Protein AF-A0A7S0HRX9-F1 (afdb_monomer_lite)

Structure (mmCIF, N/CA/C/O backbone):
data_AF-A0A7S0HRX9-F1
#
_entry.id   AF-A0A7S0HRX9-F1
#
loop_
_atom_site.group_PDB
_atom_site.id
_atom_site.type_symbol
_atom_site.label_atom_id
_atom_site.label_alt_id
_atom_site.label_comp_id
_atom_site.label_asym_id
_atom_site.label_entity_id
_atom_site.label_seq_id
_atom_site.pdbx_PDB_ins_code
_atom_site.Cartn_x
_atom_site.Cartn_y
_atom_site.Cartn_z
_atom_site.occupancy
_atom_site.B_iso_or_equiv
_atom_site.auth_seq_id
_atom_site.auth_comp_id
_atom_site.auth_asym_id
_atom_site.auth_atom_id
_atom_site.pdbx_PDB_model_num
ATOM 1 N N . LEU A 1 1 ? -38.647 -25.678 16.701 1.00 50.25 1 LEU A N 1
ATOM 2 C CA . LEU A 1 1 ? -37.429 -25.989 15.915 1.00 50.25 1 LEU A CA 1
ATOM 3 C C . LEU A 1 1 ? -36.843 -24.773 15.187 1.00 50.25 1 LEU A C 1
ATOM 5 O O . LEU A 1 1 ? -35.648 -24.563 15.309 1.00 50.25 1 LEU A O 1
ATOM 9 N N . PHE A 1 2 ? -37.638 -23.943 14.497 1.00 49.53 2 PHE A N 1
ATOM 10 C CA . PHE A 1 2 ? -37.122 -22.790 13.729 1.00 49.53 2 PHE A CA 1
ATOM 11 C C . PHE A 1 2 ? -36.417 -21.694 14.553 1.00 49.53 2 PHE A C 1
ATOM 13 O O . PHE A 1 2 ? -35.502 -21.058 14.048 1.00 49.53 2 PHE A O 1
ATOM 20 N N . LEU A 1 3 ? -36.783 -21.497 15.826 1.00 51.91 3 LEU A N 1
ATOM 21 C CA . LEU A 1 3 ? -36.209 -20.430 16.662 1.00 51.91 3 LEU A CA 1
ATOM 22 C C . LEU A 1 3 ? -34.793 -20.742 17.194 1.00 51.91 3 LEU A C 1
ATOM 24 O O . LEU A 1 3 ? -34.043 -19.832 17.531 1.00 51.91 3 LEU A O 1
ATOM 28 N N . TRP A 1 4 ? -34.419 -22.025 17.262 1.00 44.81 4 TRP A N 1
ATOM 29 C CA . TRP A 1 4 ? -33.103 -22.453 17.758 1.00 44.81 4 TRP A CA 1
ATOM 30 C C . TRP A 1 4 ? -32.011 -22.356 16.683 1.00 44.81 4 TRP A C 1
ATOM 32 O O . TRP A 1 4 ? -30.868 -22.051 17.012 1.00 44.81 4 TRP A O 1
ATOM 42 N N . CYS A 1 5 ? -32.355 -22.519 15.399 1.00 43.59 5 CYS A N 1
ATOM 43 C CA . CYS A 1 5 ? -31.406 -22.312 14.298 1.00 43.59 5 CYS A CA 1
ATOM 44 C C . CYS A 1 5 ? -30.938 -20.855 14.203 1.00 43.59 5 CYS A C 1
ATOM 46 O O . CYS A 1 5 ? -29.751 -20.610 14.012 1.00 43.59 5 CYS A O 1
ATOM 48 N N . THR A 1 6 ? -31.833 -19.884 14.392 1.00 53.25 6 THR A N 1
ATOM 49 C CA . THR A 1 6 ? -31.481 -18.460 14.285 1.00 53.25 6 THR A CA 1
ATOM 50 C C . THR A 1 6 ? -30.592 -18.000 15.443 1.00 53.25 6 THR A C 1
ATOM 52 O O . THR A 1 6 ? -29.662 -17.224 15.236 1.00 53.25 6 THR A O 1
ATOM 55 N N . LEU A 1 7 ? -30.820 -18.523 16.655 1.00 51.47 7 LEU A N 1
ATOM 56 C CA . LEU A 1 7 ? -29.992 -18.217 17.825 1.00 51.47 7 LEU A CA 1
ATOM 57 C C . LEU A 1 7 ? -28.600 -18.867 17.727 1.00 51.47 7 LEU A C 1
ATOM 59 O O . LEU A 1 7 ? -27.603 -18.235 18.072 1.00 51.47 7 LEU A O 1
ATOM 63 N N . ALA A 1 8 ? -28.516 -20.094 17.195 1.00 49.88 8 ALA A N 1
ATOM 64 C CA . ALA A 1 8 ? -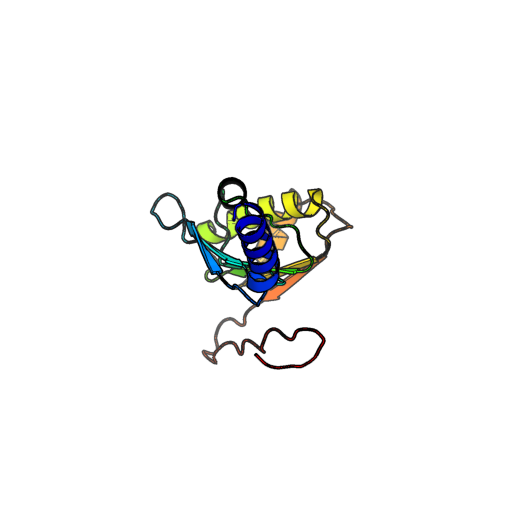27.242 -20.759 16.923 1.00 49.88 8 ALA A CA 1
ATOM 65 C C . ALA A 1 8 ? -26.428 -20.015 15.850 1.00 49.88 8 ALA A C 1
ATOM 67 O O . ALA A 1 8 ? -25.237 -19.799 16.045 1.00 49.88 8 ALA A O 1
ATOM 68 N N . MET A 1 9 ? -27.074 -19.538 14.777 1.00 42.66 9 MET A N 1
ATOM 69 C CA . MET A 1 9 ? -26.411 -18.766 13.715 1.00 42.66 9 MET A CA 1
ATOM 70 C C . MET A 1 9 ? -25.964 -17.366 14.168 1.00 42.66 9 MET A C 1
ATOM 72 O O . MET A 1 9 ? -24.926 -16.875 13.721 1.00 42.66 9 MET A O 1
ATOM 76 N N . SER A 1 10 ? -26.696 -16.739 15.097 1.00 48.78 10 SER A N 1
ATOM 77 C CA . SER A 1 10 ? -26.289 -15.468 15.711 1.00 48.78 10 SER A CA 1
ATOM 78 C C . SER A 1 10 ? -25.096 -15.638 16.657 1.00 48.78 10 SER A C 1
ATOM 80 O O . SER A 1 10 ? -24.202 -14.795 16.657 1.00 48.78 10 SER A O 1
ATOM 82 N N . ASN A 1 11 ? -25.050 -16.723 17.439 1.00 42.66 11 ASN A N 1
ATOM 83 C CA . ASN A 1 11 ? -23.931 -17.006 18.346 1.00 42.66 11 ASN A CA 1
ATOM 84 C C . ASN A 1 11 ? -22.677 -17.504 17.613 1.00 42.66 11 ASN A C 1
ATOM 86 O O . ASN A 1 11 ? -21.566 -17.277 18.078 1.00 42.66 11 ASN A O 1
ATOM 90 N N . THR A 1 12 ? -22.806 -18.133 16.443 1.00 44.97 12 THR A N 1
ATOM 91 C CA . THR A 1 12 ? -21.632 -18.463 15.616 1.00 44.97 12 THR A CA 1
ATOM 92 C C . THR A 1 12 ? -21.022 -17.235 14.944 1.00 44.97 12 THR A C 1
ATOM 94 O O . THR A 1 12 ? -19.828 -17.236 14.655 1.00 44.97 12 THR A O 1
ATOM 97 N N . HIS A 1 13 ? -21.801 -16.167 14.733 1.00 41.75 13 HIS A N 1
ATOM 98 C CA . HIS A 1 13 ? -21.287 -14.915 14.173 1.00 41.75 13 HIS A CA 1
ATOM 99 C C . HIS A 1 13 ? -20.399 -14.143 15.161 1.00 41.75 13 HIS A C 1
ATOM 101 O O . HIS A 1 13 ? -19.440 -13.505 14.733 1.00 41.75 13 HIS A O 1
ATOM 107 N N . SER A 1 14 ? -20.679 -14.228 16.466 1.00 43.19 14 SER A N 1
ATOM 108 C CA . SER A 1 14 ? -19.848 -13.625 17.518 1.00 43.19 14 SER A CA 1
ATOM 109 C C . SER A 1 14 ? -18.656 -14.501 17.925 1.00 43.19 14 SER A C 1
ATOM 111 O O . SER A 1 14 ? -17.644 -13.976 18.378 1.00 43.19 14 SER A O 1
ATOM 113 N N . LEU A 1 15 ? -18.729 -15.825 17.728 1.00 40.38 15 LEU A N 1
ATOM 114 C CA . LEU A 1 15 ? -17.656 -16.764 18.094 1.00 40.38 15 LEU A CA 1
ATOM 115 C C . LEU A 1 15 ? -16.619 -17.014 16.985 1.00 40.38 15 LEU A C 1
ATOM 117 O O . LEU A 1 15 ? -15.492 -17.397 17.291 1.00 40.38 15 LEU A O 1
ATOM 121 N N . LEU A 1 16 ? -16.934 -16.724 15.716 1.00 45.75 16 LEU A N 1
ATOM 122 C CA . LEU A 1 16 ? -15.935 -16.644 14.633 1.00 45.75 16 LEU A CA 1
ATOM 123 C C . LEU A 1 16 ? -15.144 -15.324 14.641 1.00 45.75 16 LEU A C 1
ATOM 125 O O . LEU A 1 16 ? -14.319 -15.078 13.765 1.00 45.75 16 LEU A O 1
ATOM 129 N N . GLN A 1 17 ? -15.363 -14.480 15.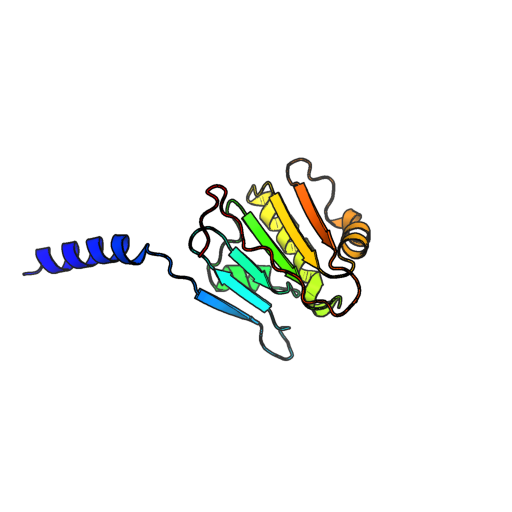649 1.00 46.97 17 GLN A N 1
ATOM 130 C CA . GLN A 1 17 ? -14.598 -13.259 15.893 1.00 46.97 17 GLN A CA 1
ATOM 131 C C . GLN A 1 17 ? -13.321 -13.529 16.717 1.00 46.97 17 GLN A C 1
ATOM 133 O O . GLN A 1 17 ? -12.745 -12.628 17.320 1.00 46.97 17 GLN A O 1
ATOM 138 N N . SER A 1 18 ? -12.874 -14.787 16.742 1.00 45.88 18 SER A N 1
ATOM 139 C CA . SER A 1 18 ? -11.572 -15.218 17.237 1.00 45.88 18 SER A CA 1
ATOM 140 C C . SER A 1 18 ? -10.596 -15.288 16.057 1.00 45.88 18 SER A C 1
ATOM 142 O O . SER A 1 18 ? -10.613 -16.234 15.278 1.00 45.88 18 SER A O 1
ATOM 144 N N . ALA A 1 19 ? -9.784 -14.241 15.892 1.00 55.91 19 ALA A N 1
ATOM 145 C CA . ALA A 1 19 ? -8.509 -14.257 15.165 1.00 55.91 19 ALA A CA 1
ATOM 146 C C . ALA A 1 19 ? -8.479 -14.880 13.744 1.00 55.91 19 ALA A C 1
ATOM 148 O O . ALA A 1 19 ? -7.477 -15.488 13.370 1.00 55.91 19 ALA A O 1
ATOM 149 N N . ALA A 1 20 ? -9.529 -14.746 12.926 1.00 64.81 20 ALA A N 1
ATOM 150 C CA . ALA A 1 20 ? -9.500 -15.248 11.549 1.00 64.81 20 ALA A CA 1
ATOM 151 C C . ALA A 1 20 ? -8.600 -14.360 10.670 1.00 64.81 20 ALA A C 1
ATOM 153 O O . ALA A 1 20 ? -9.042 -13.356 10.109 1.00 64.81 20 ALA A O 1
ATOM 154 N N . ASN A 1 21 ? -7.323 -14.728 10.580 1.00 80.19 21 ASN A N 1
ATOM 155 C CA . ASN A 1 21 ? -6.368 -14.124 9.660 1.00 80.19 21 ASN A CA 1
ATOM 156 C C . ASN A 1 21 ? -6.507 -14.803 8.296 1.00 80.19 21 ASN A C 1
ATOM 158 O O . ASN A 1 21 ? -6.438 -16.028 8.204 1.00 80.19 21 ASN A O 1
ATOM 162 N N . TYR A 1 22 ? -6.690 -14.024 7.236 1.00 86.38 22 TYR A N 1
ATOM 163 C CA . TYR A 1 22 ? -6.785 -14.555 5.880 1.00 86.38 22 TYR A CA 1
ATOM 164 C C . TYR A 1 22 ? -5.992 -13.701 4.901 1.00 86.38 22 TYR A C 1
ATOM 166 O O . TYR A 1 22 ? -5.811 -12.495 5.081 1.00 86.38 22 TYR A O 1
ATOM 174 N N . VAL A 1 23 ? -5.513 -14.348 3.844 1.00 88.31 23 VAL A N 1
ATOM 175 C CA . VAL A 1 23 ? -4.765 -13.701 2.769 1.00 88.31 23 VAL A CA 1
ATOM 176 C C . VAL A 1 23 ? -5.647 -13.672 1.535 1.00 88.31 23 VAL A C 1
ATOM 178 O O . VAL A 1 23 ? -6.155 -14.702 1.102 1.00 88.31 23 VAL A O 1
ATOM 181 N N . THR A 1 24 ? -5.826 -12.484 0.972 1.00 88.44 24 THR A N 1
ATOM 182 C CA . THR A 1 24 ? -6.521 -12.281 -0.296 1.00 88.44 24 THR A CA 1
ATOM 183 C C . THR A 1 24 ? -5.494 -11.949 -1.362 1.00 88.44 24 THR A C 1
ATOM 185 O O . THR A 1 24 ? -4.709 -11.011 -1.209 1.00 88.44 24 THR A O 1
ATOM 188 N N . VAL A 1 25 ? -5.504 -12.714 -2.448 1.00 90.12 25 VAL A N 1
ATOM 189 C CA . VAL A 1 25 ? -4.703 -12.408 -3.633 1.00 90.12 25 VAL A CA 1
ATOM 190 C C . VAL A 1 25 ? -5.463 -11.368 -4.448 1.00 90.12 25 VAL A C 1
ATOM 192 O O . VAL A 1 25 ? -6.590 -11.627 -4.860 1.00 90.12 25 VAL A O 1
ATOM 195 N N . LEU A 1 26 ? -4.875 -10.187 -4.638 1.00 86.44 26 LEU A N 1
ATOM 196 C CA . LEU A 1 26 ? -5.496 -9.105 -5.411 1.00 86.44 26 LEU A CA 1
ATOM 197 C C . LEU A 1 26 ? -5.165 -9.231 -6.894 1.00 86.44 26 LEU A C 1
ATOM 199 O O . LEU A 1 26 ? -6.040 -9.068 -7.738 1.00 86.44 26 LEU A O 1
ATOM 203 N N . GLY A 1 27 ? -3.904 -9.538 -7.190 1.00 83.94 27 GLY A N 1
ATOM 204 C CA . GLY A 1 27 ? -3.379 -9.660 -8.542 1.00 83.94 27 GLY A CA 1
ATOM 205 C C . GLY A 1 27 ? -2.356 -10.781 -8.609 1.00 83.94 27 GLY A C 1
ATOM 206 O O . GLY A 1 27 ? -1.551 -10.949 -7.693 1.00 83.94 27 GLY A O 1
ATOM 207 N N . CYS A 1 28 ? -2.427 -11.581 -9.668 1.00 82.94 28 CYS A N 1
ATOM 208 C CA . CYS A 1 28 ? -1.444 -12.604 -10.006 1.00 82.94 28 CYS A CA 1
ATOM 209 C C . CYS A 1 28 ? -1.581 -12.915 -11.500 1.00 82.94 28 CYS A C 1
ATOM 211 O O . CYS A 1 28 ? -2.308 -13.824 -11.898 1.00 82.94 28 CYS A O 1
ATOM 213 N N . GLY A 1 29 ? -0.950 -12.106 -12.346 1.00 78.25 29 GLY A N 1
ATOM 214 C CA . GLY A 1 29 ? -0.987 -12.320 -13.786 1.00 78.25 29 GLY A CA 1
ATOM 215 C C . GLY A 1 29 ? -0.100 -11.350 -14.564 1.00 78.25 29 GLY A C 1
ATOM 216 O O . GLY A 1 29 ? 0.487 -10.446 -13.977 1.00 78.25 29 GLY A O 1
ATOM 217 N N . PRO A 1 30 ? -0.005 -11.524 -15.890 1.00 72.06 30 PRO A N 1
ATOM 218 C CA . PRO A 1 30 ? 0.788 -10.644 -16.751 1.00 72.06 30 PRO A CA 1
ATOM 219 C C . PRO A 1 30 ? 0.248 -9.205 -16.793 1.00 72.06 30 PRO A C 1
ATOM 221 O O . PRO A 1 30 ? 1.031 -8.267 -16.830 1.00 72.06 30 PRO A O 1
ATOM 224 N N . GLU A 1 31 ? -1.074 -9.033 -16.714 1.00 74.94 31 GLU A N 1
ATOM 225 C CA . GLU A 1 31 ? -1.752 -7.722 -16.728 1.00 74.94 31 GLU A CA 1
ATOM 226 C C . GLU A 1 31 ? -1.942 -7.120 -15.323 1.00 74.94 31 GLU A C 1
ATOM 228 O O . GLU A 1 31 ? -2.333 -5.966 -15.176 1.00 74.94 31 GLU A O 1
ATOM 233 N N . SER A 1 32 ? -1.719 -7.909 -14.266 1.00 80.12 32 SER A N 1
ATOM 234 C CA . SER A 1 32 ? -1.898 -7.479 -12.878 1.00 80.12 32 SER A CA 1
ATOM 235 C C . SER A 1 32 ? -0.732 -7.998 -12.039 1.00 80.12 32 SER A C 1
ATOM 237 O O . SER A 1 32 ? -0.723 -9.185 -11.675 1.00 80.12 32 SER A O 1
ATOM 239 N N . PRO A 1 33 ? 0.261 -7.135 -11.745 1.00 86.88 33 PRO A N 1
ATOM 240 C CA . PRO A 1 33 ? 1.425 -7.530 -10.972 1.00 86.88 33 PRO A CA 1
ATOM 241 C C . PRO A 1 33 ? 1.028 -8.128 -9.615 1.00 86.88 33 PRO A C 1
ATOM 243 O O . PRO A 1 33 ? -0.014 -7.772 -9.056 1.00 86.88 33 PRO A O 1
ATOM 246 N N . PRO A 1 34 ? 1.847 -9.034 -9.053 1.00 88.56 34 PRO A N 1
ATOM 247 C CA . PRO A 1 34 ? 1.523 -9.708 -7.807 1.00 88.56 34 PRO A CA 1
ATOM 248 C C . PRO A 1 34 ? 1.320 -8.735 -6.640 1.00 88.56 34 PRO A C 1
ATOM 250 O O . PRO A 1 34 ? 2.248 -8.030 -6.229 1.00 88.56 34 PRO A O 1
ATOM 253 N N . ALA A 1 35 ? 0.109 -8.764 -6.082 1.00 89.44 35 ALA A N 1
ATOM 254 C CA . ALA A 1 35 ? -0.305 -7.969 -4.931 1.00 89.44 35 ALA A CA 1
ATOM 255 C C . ALA A 1 35 ? -1.165 -8.803 -3.979 1.00 89.44 35 ALA A C 1
ATOM 257 O O . ALA A 1 35 ? -2.056 -9.546 -4.407 1.00 89.44 35 ALA A O 1
ATOM 258 N N . LEU A 1 36 ? -0.903 -8.676 -2.680 1.00 89.88 36 LEU A N 1
ATOM 259 C CA . LEU A 1 36 ? -1.562 -9.461 -1.638 1.00 89.88 36 LEU A CA 1
ATOM 260 C C . LEU A 1 36 ? -2.088 -8.544 -0.539 1.00 89.88 36 LEU A C 1
ATOM 262 O O . LEU A 1 36 ? -1.389 -7.640 -0.089 1.00 89.88 36 LEU A O 1
ATOM 266 N N . CYS A 1 37 ? -3.290 -8.825 -0.049 1.00 88.94 37 CYS A N 1
ATOM 267 C CA . CYS A 1 37 ? -3.831 -8.203 1.151 1.00 88.94 37 CYS A CA 1
ATOM 268 C C . CYS A 1 37 ? -3.959 -9.252 2.253 1.00 88.94 37 CYS A C 1
ATOM 270 O O . CYS A 1 37 ? -4.757 -10.185 2.153 1.00 88.94 37 CYS A O 1
ATOM 272 N N . VAL A 1 38 ? -3.183 -9.092 3.319 1.00 87.56 38 VAL A N 1
ATOM 273 C CA . VAL A 1 38 ? -3.304 -9.892 4.537 1.00 87.56 38 VAL A CA 1
ATOM 274 C C . VAL A 1 38 ? -4.236 -9.149 5.479 1.00 87.56 38 VAL A C 1
ATOM 276 O O . VAL A 1 38 ? -3.943 -8.036 5.915 1.00 87.56 38 VAL A O 1
ATOM 279 N N . THR A 1 39 ? -5.380 -9.754 5.773 1.00 84.50 39 THR A N 1
ATOM 280 C CA . THR A 1 39 ? -6.326 -9.212 6.742 1.00 84.50 39 THR A CA 1
ATOM 281 C C . THR A 1 39 ? -6.174 -9.964 8.050 1.00 84.50 39 THR A C 1
ATOM 283 O O . THR A 1 39 ? -6.414 -11.168 8.120 1.00 84.50 39 THR A O 1
ATOM 286 N N . THR A 1 40 ? -5.787 -9.223 9.080 1.00 82.00 40 THR A N 1
ATOM 287 C CA . THR A 1 40 ? -5.761 -9.656 10.474 1.00 82.00 40 THR A CA 1
ATOM 288 C C . THR A 1 40 ? -7.010 -9.111 11.173 1.00 82.00 40 THR A C 1
ATOM 290 O O . THR A 1 40 ? -7.718 -8.249 10.650 1.00 82.00 40 THR A O 1
ATOM 293 N N . SER A 1 41 ? -7.312 -9.587 12.381 1.00 76.50 41 SER A N 1
ATOM 294 C CA . SER A 1 41 ? -8.465 -9.088 13.155 1.00 76.50 41 SER A CA 1
ATOM 295 C C . SER A 1 41 ? -8.406 -7.598 1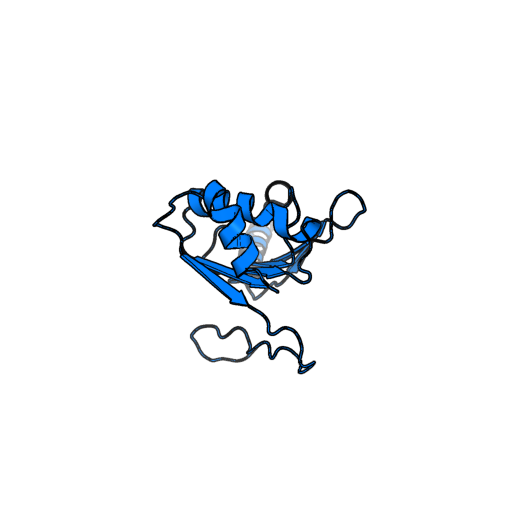3.510 1.00 76.50 41 SER A C 1
ATOM 297 O O . SER A 1 41 ? -9.451 -6.989 13.727 1.00 76.50 41 SER A O 1
ATOM 299 N N . LYS A 1 42 ? -7.202 -7.021 13.594 1.00 72.38 42 LYS A N 1
ATOM 300 C CA . LYS A 1 42 ? -6.984 -5.613 13.965 1.00 72.38 42 LYS A CA 1
ATOM 301 C C . LYS A 1 42 ? -6.509 -4.772 12.782 1.00 72.38 42 LYS A C 1
ATOM 303 O O . LYS A 1 42 ? -7.051 -3.694 12.553 1.00 72.38 42 LYS A O 1
ATOM 308 N N . ASP A 1 43 ? -5.584 -5.321 11.999 1.00 78.19 43 ASP A N 1
ATOM 309 C CA . ASP A 1 43 ? -4.865 -4.575 10.971 1.00 78.19 43 ASP A CA 1
ATOM 310 C C . ASP A 1 43 ? -4.966 -5.231 9.598 1.00 78.19 43 ASP A C 1
ATOM 312 O O . ASP A 1 43 ? -5.263 -6.420 9.452 1.00 78.19 43 ASP A O 1
ATOM 316 N N . ARG A 1 44 ? -4.694 -4.429 8.571 1.00 82.38 44 ARG A N 1
ATOM 317 C CA . ARG A 1 44 ? -4.577 -4.898 7.194 1.00 82.38 44 ARG A CA 1
ATOM 318 C C . ARG A 1 44 ? -3.205 -4.540 6.678 1.00 82.38 44 ARG A C 1
ATOM 320 O O . ARG A 1 44 ? -2.780 -3.385 6.742 1.00 82.38 44 ARG A O 1
ATOM 327 N N . ILE A 1 45 ? -2.538 -5.552 6.156 1.00 87.88 45 ILE A N 1
ATOM 328 C CA . ILE A 1 45 ? -1.209 -5.429 5.599 1.00 87.88 45 ILE A CA 1
ATOM 329 C C . ILE A 1 45 ? -1.321 -5.617 4.095 1.00 87.88 45 ILE A C 1
ATOM 331 O O . ILE A 1 45 ? -1.829 -6.636 3.624 1.00 87.88 45 ILE A O 1
ATOM 335 N N . LEU A 1 46 ? -0.860 -4.626 3.342 1.00 89.19 46 LEU A N 1
ATOM 336 C CA . LEU A 1 46 ? -0.806 -4.702 1.889 1.00 89.19 46 LEU A CA 1
ATOM 337 C C . LEU A 1 46 ? 0.627 -5.013 1.468 1.00 89.19 46 LEU A C 1
ATOM 339 O O . LEU A 1 46 ? 1.556 -4.326 1.886 1.00 89.19 46 LEU A O 1
ATOM 343 N N . ILE A 1 47 ? 0.809 -6.053 0.663 1.00 90.56 47 ILE A N 1
ATOM 344 C CA . ILE A 1 47 ? 2.103 -6.430 0.100 1.00 90.56 47 ILE A CA 1
ATOM 345 C C . ILE A 1 47 ? 2.071 -6.097 -1.386 1.00 90.56 47 ILE A C 1
ATOM 347 O O . ILE A 1 47 ? 1.295 -6.693 -2.137 1.00 90.56 47 ILE A O 1
ATOM 351 N N . ASN A 1 48 ? 2.950 -5.175 -1.779 1.00 90.38 48 ASN A N 1
ATOM 352 C CA . ASN A 1 48 ? 2.980 -4.474 -3.060 1.00 90.38 48 ASN A CA 1
ATOM 353 C C . ASN A 1 48 ? 1.689 -3.682 -3.347 1.00 90.38 48 ASN A C 1
ATOM 355 O O . ASN A 1 48 ? 0.616 -3.963 -2.819 1.00 90.38 48 ASN A O 1
ATOM 359 N N . CYS A 1 49 ? 1.794 -2.663 -4.195 1.00 90.19 49 CYS A N 1
ATOM 360 C CA . CYS A 1 49 ? 0.661 -1.839 -4.606 1.00 90.19 49 CYS A CA 1
ATOM 361 C C . CYS A 1 49 ? 0.821 -1.412 -6.076 1.00 90.19 49 CYS A C 1
ATOM 363 O O . CYS A 1 49 ? 1.169 -0.260 -6.353 1.00 90.19 49 CYS A O 1
ATOM 365 N N . PRO A 1 50 ? 0.621 -2.336 -7.032 1.00 90.31 50 PRO A N 1
ATOM 366 C CA . PRO A 1 50 ? 0.596 -1.995 -8.446 1.00 90.31 50 PRO A CA 1
ATOM 367 C C . PRO A 1 50 ? -0.574 -1.070 -8.787 1.00 90.31 50 PRO A C 1
ATOM 369 O O . PRO A 1 50 ? -1.524 -0.902 -8.012 1.00 90.31 50 PRO A O 1
ATOM 372 N N . GLU A 1 51 ? -0.524 -0.491 -9.978 1.00 88.31 51 GLU A N 1
ATOM 373 C CA . GLU A 1 51 ? -1.622 0.288 -10.539 1.00 88.31 51 GLU A CA 1
ATOM 374 C C . GLU A 1 51 ? -2.956 -0.480 -10.469 1.00 88.31 51 GLU A C 1
ATOM 376 O O . GLU A 1 51 ? -3.023 -1.698 -10.638 1.00 88.31 51 GLU A O 1
ATOM 381 N N . GLY A 1 52 ? -4.041 0.230 -10.155 1.00 84.81 52 GLY A N 1
ATOM 382 C CA . GLY A 1 52 ? -5.371 -0.374 -10.065 1.00 84.81 52 GLY A CA 1
ATOM 383 C C . GLY A 1 52 ? -5.630 -1.195 -8.796 1.00 84.81 52 GLY A C 1
ATOM 384 O O . GLY A 1 52 ? -6.761 -1.642 -8.597 1.00 84.81 52 GLY A O 1
ATOM 385 N N . THR A 1 53 ? -4.664 -1.328 -7.875 1.00 87.19 53 THR A N 1
ATOM 386 C CA . THR A 1 53 ? -4.872 -2.011 -6.579 1.00 87.19 53 THR A CA 1
ATOM 387 C C . THR A 1 53 ? -6.062 -1.437 -5.811 1.00 87.19 53 THR A C 1
ATOM 389 O O . THR A 1 53 ? -6.870 -2.182 -5.265 1.00 87.19 53 THR A O 1
ATOM 392 N N . GLN A 1 54 ? -6.255 -0.117 -5.833 1.00 85.81 54 GLN A N 1
ATOM 393 C CA . GLN A 1 54 ? -7.428 0.532 -5.240 1.00 85.81 54 GLN A CA 1
ATOM 394 C C . GLN A 1 54 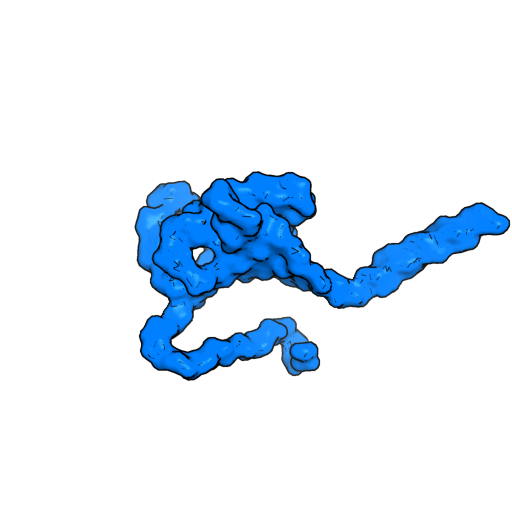? -8.761 0.002 -5.799 1.00 85.81 54 GLN A C 1
ATOM 396 O O . GLN A 1 54 ? -9.735 -0.155 -5.049 1.00 85.81 54 GLN A O 1
ATOM 401 N N . ARG A 1 55 ? -8.821 -0.256 -7.111 1.00 86.81 55 ARG A N 1
ATOM 402 C CA . ARG A 1 55 ? -9.998 -0.822 -7.776 1.00 86.81 55 ARG A CA 1
ATOM 403 C C . ARG A 1 55 ? -10.198 -2.271 -7.342 1.00 86.81 55 ARG A C 1
ATOM 405 O O . ARG A 1 55 ? -11.281 -2.591 -6.861 1.00 86.81 55 ARG A O 1
ATOM 412 N N . LEU A 1 56 ? -9.146 -3.089 -7.391 1.00 85.69 56 LEU A N 1
ATOM 413 C CA . LEU A 1 56 ? -9.176 -4.494 -6.960 1.00 85.69 56 LEU A CA 1
ATOM 414 C C . LEU A 1 56 ? -9.602 -4.643 -5.493 1.00 85.69 56 LEU A C 1
ATOM 416 O O . LEU A 1 56 ? -10.406 -5.510 -5.154 1.00 85.69 56 LEU A O 1
ATOM 420 N N . MET A 1 57 ? -9.127 -3.759 -4.616 1.00 83.56 57 MET A N 1
ATOM 421 C CA . MET A 1 57 ? -9.546 -3.706 -3.214 1.00 83.56 57 MET A CA 1
ATOM 422 C C . MET A 1 57 ? -11.043 -3.410 -3.083 1.00 83.56 57 MET A C 1
ATOM 424 O O . MET A 1 57 ? -11.739 -4.049 -2.297 1.00 83.56 57 MET A O 1
ATOM 428 N N . THR A 1 58 ? -11.559 -2.479 -3.887 1.00 84.94 58 THR A N 1
ATOM 429 C CA . THR A 1 58 ? -12.982 -2.113 -3.879 1.00 84.94 58 THR A CA 1
ATOM 430 C C . THR A 1 58 ? -13.857 -3.263 -4.388 1.00 84.94 58 THR A C 1
ATOM 432 O O . THR A 1 58 ? -14.874 -3.573 -3.769 1.00 84.94 58 THR A O 1
ATOM 435 N N . GLU A 1 59 ? -13.438 -3.938 -5.461 1.00 86.38 59 GLU A N 1
ATOM 436 C CA . GLU A 1 59 ? -14.126 -5.103 -6.037 1.00 86.38 59 GLU A CA 1
ATOM 437 C C . GLU A 1 59 ? -14.193 -6.276 -5.044 1.00 86.38 59 GLU A C 1
ATOM 439 O O . GLU A 1 59 ? -15.250 -6.882 -4.865 1.00 86.38 59 GLU A O 1
ATOM 444 N N . ASN A 1 60 ? -13.110 -6.521 -4.300 1.00 82.12 60 ASN A N 1
ATOM 445 C CA . ASN A 1 60 ? -13.051 -7.537 -3.244 1.00 82.12 60 ASN A CA 1
ATOM 446 C C . ASN A 1 60 ? -13.690 -7.090 -1.911 1.00 82.12 60 ASN A C 1
ATOM 448 O O . ASN A 1 60 ? -13.594 -7.799 -0.909 1.00 82.12 60 ASN A O 1
ATOM 452 N N . LYS A 1 61 ? -14.353 -5.923 -1.872 1.00 79.44 61 LYS A N 1
ATOM 453 C CA . LYS A 1 61 ? -14.982 -5.332 -0.671 1.00 79.44 61 LYS A CA 1
ATOM 454 C C . LYS A 1 61 ? -14.003 -5.132 0.494 1.00 79.44 61 LYS A C 1
ATOM 456 O O . LYS A 1 61 ? -14.397 -5.107 1.664 1.00 79.44 61 LYS A O 1
ATOM 461 N N . LEU A 1 62 ? -12.721 -4.960 0.185 1.00 78.62 62 LEU A N 1
ATOM 462 C CA . LEU A 1 62 ? -11.678 -4.678 1.153 1.00 78.62 62 LEU A CA 1
ATOM 463 C C . LEU A 1 62 ? -11.563 -3.163 1.343 1.00 78.62 62 LEU A C 1
ATOM 465 O O . LEU A 1 62 ? -11.167 -2.428 0.442 1.00 78.62 62 LEU A O 1
ATOM 469 N N . LYS A 1 63 ? -11.892 -2.689 2.545 1.00 73.38 63 LYS A N 1
ATOM 470 C CA . LYS A 1 63 ? -11.652 -1.301 2.941 1.00 73.38 63 LYS A CA 1
ATOM 471 C C . LYS A 1 63 ? -10.216 -1.142 3.427 1.00 73.38 63 LYS A C 1
ATOM 473 O O . LYS A 1 63 ? -9.718 -1.978 4.181 1.00 73.38 63 LYS A O 1
ATOM 478 N N . LEU A 1 64 ? -9.568 -0.078 2.970 1.00 68.44 64 LEU A N 1
ATOM 479 C CA . LEU A 1 64 ? -8.239 0.338 3.418 1.00 68.44 64 LEU A CA 1
ATOM 480 C C . LEU A 1 64 ? -8.309 1.223 4.675 1.00 68.44 64 LEU A C 1
ATOM 482 O O . LEU A 1 64 ? -7.286 1.511 5.286 1.00 68.44 64 LEU A O 1
ATOM 486 N N . THR A 1 65 ? -9.519 1.599 5.085 1.00 59.69 65 THR A N 1
ATOM 487 C CA . THR A 1 65 ? -9.812 2.386 6.277 1.00 59.69 65 THR A CA 1
ATOM 488 C C . THR A 1 65 ? -9.855 1.535 7.543 1.00 59.69 65 THR A C 1
ATOM 490 O O . THR A 1 65 ? -10.815 0.796 7.766 1.00 59.69 65 THR A O 1
ATOM 493 N N . ASN A 1 66 ? -8.808 1.635 8.370 1.00 56.50 66 ASN A N 1
ATOM 494 C CA . ASN A 1 66 ? -8.808 1.327 9.808 1.00 56.50 66 ASN A CA 1
ATOM 495 C C . ASN A 1 66 ? -7.453 1.682 10.454 1.00 56.50 66 ASN A C 1
ATOM 497 O O . ASN A 1 66 ? -6.469 1.854 9.746 1.00 56.50 66 ASN A O 1
ATOM 501 N N . LYS A 1 67 ? -7.415 1.743 11.796 1.00 53.03 67 LYS A N 1
ATOM 502 C CA . LYS A 1 67 ? -6.359 2.307 12.675 1.00 53.03 67 LYS A CA 1
ATOM 503 C C . LYS A 1 67 ? -4.877 2.127 12.283 1.00 53.03 67 LYS A C 1
ATOM 505 O O . LYS A 1 67 ? -4.097 2.999 12.645 1.00 53.03 67 LYS A O 1
ATOM 510 N N . ALA A 1 68 ? -4.477 1.069 11.578 1.00 52.91 68 ALA A N 1
ATOM 511 C CA . ALA A 1 68 ? -3.115 0.927 11.065 1.00 52.91 68 ALA A CA 1
ATOM 512 C C . ALA A 1 68 ? -3.093 0.144 9.743 1.00 52.91 68 ALA A C 1
ATOM 514 O O . ALA A 1 68 ? -3.209 -1.082 9.703 1.00 52.91 68 ALA A O 1
ATOM 515 N N . SER A 1 69 ? -2.929 0.866 8.636 1.00 70.25 69 SER A N 1
ATOM 516 C CA . SER A 1 69 ? -2.598 0.276 7.340 1.00 70.25 69 SER A CA 1
ATOM 517 C C . SER A 1 69 ? -1.080 0.297 7.175 1.00 70.25 69 SER A C 1
ATOM 519 O O . SER A 1 69 ? -0.467 1.365 7.168 1.00 70.25 69 SER A O 1
ATOM 521 N N . SER A 1 70 ? -0.476 -0.883 7.065 1.00 86.69 70 SER A N 1
ATOM 522 C CA . SER A 1 70 ? 0.964 -1.037 6.829 1.00 86.69 70 SER A CA 1
ATOM 523 C C . SER A 1 70 ? 1.181 -1.627 5.445 1.00 86.69 70 SER A C 1
ATOM 525 O O . SER A 1 70 ? 0.617 -2.671 5.114 1.00 86.69 70 SER A O 1
ATOM 527 N N . PHE A 1 71 ? 1.956 -0.941 4.614 1.00 90.31 71 PHE A N 1
ATOM 528 C CA . PHE A 1 71 ? 2.268 -1.361 3.254 1.00 90.31 71 PHE A CA 1
ATOM 529 C C . PHE A 1 71 ? 3.712 -1.837 3.198 1.00 90.31 71 PHE A C 1
ATOM 531 O O . PHE A 1 71 ? 4.620 -1.132 3.634 1.00 90.31 71 PHE A O 1
ATOM 538 N N . PHE A 1 72 ? 3.923 -3.013 2.623 1.00 90.75 72 PHE A N 1
ATOM 539 C CA . PHE A 1 72 ? 5.239 -3.601 2.436 1.00 90.75 72 PHE A CA 1
ATOM 540 C C . PHE A 1 72 ? 5.518 -3.773 0.955 1.00 90.75 72 PHE A C 1
ATOM 542 O O . PHE A 1 72 ? 4.745 -4.393 0.230 1.00 90.75 72 PHE A O 1
ATOM 549 N N . PHE A 1 73 ? 6.657 -3.261 0.512 1.00 88.81 73 PHE A N 1
ATOM 550 C CA . PHE A 1 73 ? 7.114 -3.390 -0.860 1.00 88.81 73 PHE A CA 1
ATOM 551 C C . PHE A 1 73 ? 8.278 -4.363 -0.910 1.00 88.81 73 PHE A C 1
ATOM 553 O O . PHE A 1 73 ? 9.305 -4.170 -0.259 1.00 88.81 73 PHE A O 1
ATOM 560 N N . THR A 1 74 ? 8.100 -5.420 -1.694 1.00 86.56 74 THR A N 1
ATOM 561 C CA . THR A 1 74 ? 9.114 -6.468 -1.871 1.00 86.56 74 THR A CA 1
ATOM 562 C C . THR A 1 74 ? 10.219 -6.046 -2.836 1.00 86.56 74 THR A C 1
ATOM 564 O O . THR A 1 74 ? 11.369 -6.445 -2.672 1.00 86.56 74 THR A O 1
ATOM 567 N N . GLN A 1 75 ? 9.883 -5.223 -3.833 1.00 81.19 75 GLN A N 1
ATOM 568 C CA . GLN A 1 75 ? 10.786 -4.750 -4.879 1.00 81.19 75 GLN A CA 1
ATOM 569 C C . GLN A 1 75 ? 10.583 -3.252 -5.114 1.00 81.19 75 GLN A C 1
ATOM 571 O O . GLN A 1 75 ? 9.467 -2.748 -5.006 1.00 81.19 75 GLN A O 1
ATOM 576 N N . ASN A 1 76 ? 11.657 -2.552 -5.487 1.00 80.50 76 ASN A N 1
ATOM 577 C CA . ASN A 1 76 ? 11.609 -1.141 -5.874 1.00 80.50 76 ASN A CA 1
ATOM 578 C C . ASN A 1 76 ? 11.499 -0.986 -7.400 1.00 80.50 76 ASN A C 1
ATOM 580 O O . ASN A 1 76 ? 12.388 -0.420 -8.033 1.00 80.50 76 ASN A O 1
ATOM 584 N N . ASN A 1 77 ? 10.443 -1.552 -7.991 1.00 84.56 77 ASN A N 1
ATOM 585 C CA . ASN A 1 77 ? 10.114 -1.357 -9.404 1.00 84.56 77 ASN A CA 1
ATOM 586 C C . ASN A 1 77 ? 8.807 -0.564 -9.525 1.00 84.56 77 ASN A C 1
ATOM 588 O O . ASN A 1 77 ? 7.907 -0.715 -8.697 1.00 84.56 77 ASN A O 1
ATOM 592 N N . TRP A 1 78 ? 8.700 0.252 -10.571 1.00 83.12 78 TRP A N 1
ATOM 593 C CA . TRP A 1 78 ? 7.541 1.105 -10.842 1.00 83.12 78 TRP A CA 1
ATOM 594 C C . TRP A 1 78 ? 6.233 0.303 -10.881 1.00 83.12 78 TRP A C 1
ATOM 596 O O . TRP A 1 78 ? 5.239 0.697 -10.274 1.00 83.12 78 TRP A O 1
ATOM 606 N N . GLU A 1 79 ? 6.269 -0.884 -11.488 1.00 85.75 79 GLU A N 1
ATOM 607 C CA . GLU A 1 79 ? 5.130 -1.805 -11.591 1.00 85.75 79 GLU A CA 1
ATOM 608 C C . GLU A 1 79 ? 4.497 -2.161 -10.239 1.00 85.75 79 GLU A C 1
ATOM 610 O O . GLU A 1 79 ? 3.300 -2.407 -10.189 1.00 85.75 79 GLU A O 1
ATOM 615 N N . TYR A 1 80 ? 5.261 -2.158 -9.140 1.00 86.88 80 TYR A N 1
ATOM 616 C CA . TYR A 1 80 ? 4.777 -2.549 -7.809 1.00 86.88 80 TYR A CA 1
ATOM 617 C C . TYR A 1 80 ? 4.432 -1.379 -6.888 1.00 86.88 80 TYR A C 1
ATOM 619 O O . TYR A 1 80 ? 3.914 -1.621 -5.796 1.00 86.88 80 TYR A O 1
ATOM 627 N N . ILE A 1 81 ? 4.769 -0.144 -7.271 1.00 87.50 81 ILE A N 1
ATOM 628 C CA . ILE A 1 81 ? 4.693 1.030 -6.387 1.00 87.50 81 ILE A CA 1
ATOM 629 C C . ILE A 1 81 ? 3.682 2.061 -6.893 1.00 87.50 81 ILE A C 1
ATOM 631 O O . ILE A 1 81 ? 3.088 2.764 -6.085 1.00 87.50 81 ILE A O 1
ATOM 635 N N . THR A 1 82 ? 3.434 2.134 -8.198 1.00 88.25 82 THR A N 1
ATOM 636 C CA . THR A 1 82 ? 2.528 3.107 -8.840 1.00 88.25 82 THR A CA 1
ATOM 637 C C . THR A 1 82 ? 1.210 3.360 -8.110 1.00 88.25 82 THR A C 1
ATOM 639 O O . THR A 1 82 ? 0.864 4.514 -7.858 1.00 88.25 82 THR A O 1
ATOM 642 N N . GLY A 1 83 ? 0.502 2.302 -7.709 1.00 88.38 83 GLY A N 1
ATOM 643 C CA . GLY A 1 83 ? -0.811 2.396 -7.065 1.00 88.38 83 GLY A CA 1
ATOM 644 C C . GLY A 1 83 ? -0.790 2.965 -5.645 1.00 88.38 83 GLY A C 1
ATOM 645 O O . GLY A 1 83 ? -1.850 3.219 -5.067 1.00 88.38 83 GLY A O 1
ATOM 646 N N . ILE A 1 84 ? 0.391 3.181 -5.055 1.00 89.31 84 ILE A N 1
ATOM 647 C CA . ILE A 1 84 ? 0.528 3.751 -3.711 1.00 89.31 84 ILE A CA 1
ATOM 648 C C . ILE A 1 84 ? -0.030 5.172 -3.640 1.00 89.31 84 ILE A C 1
ATOM 650 O O . ILE A 1 84 ? -0.681 5.514 -2.658 1.00 89.31 84 ILE A O 1
ATOM 654 N N . THR A 1 85 ? 0.185 5.980 -4.681 1.00 88.88 85 THR A N 1
ATOM 655 C CA . THR A 1 85 ? -0.233 7.384 -4.722 1.00 88.88 85 THR A CA 1
ATOM 656 C C . THR A 1 85 ? -1.753 7.472 -4.664 1.00 88.88 85 THR A C 1
ATOM 658 O O . THR A 1 85 ? -2.296 8.174 -3.814 1.00 88.88 85 THR A O 1
ATOM 661 N N . ASP A 1 86 ? -2.437 6.676 -5.486 1.00 88.31 86 ASP A N 1
ATOM 662 C CA . ASP A 1 86 ? -3.900 6.605 -5.512 1.00 88.31 86 ASP A CA 1
ATOM 663 C C . ASP A 1 86 ? -4.456 6.103 -4.176 1.00 88.31 86 ASP A C 1
ATOM 665 O O . ASP A 1 86 ? -5.387 6.684 -3.613 1.00 88.31 86 ASP A O 1
ATOM 669 N N . CYS A 1 87 ? -3.820 5.075 -3.603 1.00 87.50 87 CYS A N 1
ATOM 670 C CA . CYS A 1 87 ? -4.209 4.556 -2.297 1.00 87.50 87 CYS A CA 1
ATOM 671 C C . CYS A 1 87 ? -4.058 5.605 -1.189 1.00 87.50 87 CYS A C 1
ATOM 673 O O . CYS A 1 87 ? -4.959 5.724 -0.363 1.00 87.50 87 CYS A O 1
ATOM 675 N N . ILE A 1 88 ? -2.975 6.389 -1.181 1.00 87.81 88 ILE A N 1
ATOM 676 C CA . ILE A 1 88 ? -2.757 7.485 -0.223 1.00 87.81 88 ILE A CA 1
ATOM 677 C C . ILE A 1 88 ? -3.852 8.548 -0.366 1.00 87.81 88 ILE A C 1
ATOM 679 O O . ILE A 1 88 ? -4.429 8.977 0.636 1.00 87.81 88 ILE A O 1
ATOM 683 N N . LEU A 1 89 ? -4.172 8.953 -1.600 1.00 86.94 89 LEU A N 1
ATOM 684 C CA . LEU A 1 89 ? -5.218 9.942 -1.874 1.00 86.94 89 LEU A CA 1
ATOM 685 C C . LEU A 1 89 ? -6.574 9.463 -1.342 1.00 86.94 89 LEU A C 1
ATOM 687 O O . LEU A 1 89 ? -7.217 10.186 -0.577 1.00 86.94 89 LEU A O 1
ATOM 691 N N . LYS A 1 90 ? -6.955 8.221 -1.667 1.00 87.00 90 LYS A N 1
ATOM 692 C CA . LYS A 1 90 ? -8.201 7.610 -1.192 1.00 87.00 90 LYS A CA 1
ATOM 693 C C . LYS A 1 90 ? -8.232 7.492 0.328 1.00 87.00 90 LYS A C 1
ATOM 695 O O . LYS A 1 90 ? -9.201 7.893 0.959 1.00 87.00 90 LYS A O 1
ATOM 700 N N . MET A 1 91 ? -7.169 6.968 0.933 1.00 85.81 91 MET A N 1
ATOM 701 C CA . MET A 1 91 ? -7.071 6.826 2.387 1.00 85.81 91 MET A CA 1
ATOM 702 C C . MET A 1 91 ? -7.211 8.174 3.094 1.00 85.81 91 MET A C 1
ATOM 704 O O . MET A 1 91 ? -7.844 8.257 4.143 1.00 85.81 91 MET A O 1
ATOM 708 N N . SER A 1 92 ? -6.654 9.240 2.516 1.00 85.19 92 SER A N 1
ATOM 709 C CA . SER A 1 92 ? -6.755 10.577 3.090 1.00 85.19 92 SER A CA 1
ATOM 710 C C . SER A 1 92 ? -8.165 11.149 2.982 1.00 85.19 92 SER A C 1
ATOM 712 O O . SER A 1 92 ? -8.584 11.849 3.899 1.00 85.19 92 SER A O 1
ATOM 714 N N . GLU A 1 93 ? -8.896 10.857 1.906 1.00 85.38 93 GLU A N 1
ATOM 715 C CA . GLU A 1 93 ? -10.312 11.227 1.769 1.00 85.38 93 GLU A CA 1
ATOM 716 C C . GLU A 1 93 ? -11.204 10.442 2.733 1.00 85.38 93 GLU A C 1
ATOM 718 O O . GLU A 1 93 ? -12.147 10.990 3.299 1.00 85.38 93 GLU A O 1
ATOM 723 N N . GLU A 1 94 ? -10.875 9.174 2.973 1.00 84.69 94 GLU A N 1
ATOM 724 C CA . GLU A 1 94 ? -11.583 8.321 3.925 1.00 84.69 94 GLU A CA 1
ATOM 725 C C . GLU A 1 94 ? -11.239 8.633 5.403 1.00 84.69 94 GLU A C 1
ATOM 727 O O . GLU A 1 94 ? -11.825 8.040 6.310 1.00 84.69 94 GLU A O 1
ATOM 732 N N . GLY A 1 95 ? -10.327 9.579 5.666 1.00 81.50 95 GLY A N 1
ATOM 733 C CA . GLY A 1 95 ? -10.001 10.067 7.011 1.00 81.50 95 GLY A CA 1
ATOM 734 C C . GLY A 1 95 ? -8.908 9.285 7.744 1.00 81.50 95 GLY A C 1
ATOM 735 O O . GLY A 1 95 ? -8.787 9.402 8.964 1.00 81.50 95 GLY A O 1
ATOM 736 N N . GLN A 1 96 ? -8.106 8.493 7.029 1.00 83.75 96 GLN A N 1
ATOM 737 C CA . GLN A 1 96 ? -6.964 7.794 7.612 1.00 83.75 96 GLN A CA 1
ATOM 738 C C . GLN A 1 96 ? -5.873 8.787 8.024 1.00 83.75 96 GLN A C 1
ATOM 740 O O . GLN A 1 96 ? -5.420 9.602 7.220 1.00 83.75 96 GLN A O 1
ATOM 745 N N . THR A 1 97 ? -5.419 8.688 9.273 1.00 79.75 97 THR A N 1
ATOM 746 C CA . THR A 1 97 ? -4.448 9.628 9.851 1.00 79.75 97 THR A CA 1
ATOM 747 C C . THR A 1 97 ? -3.006 9.148 9.761 1.00 79.75 97 THR A C 1
ATOM 749 O O . THR A 1 97 ? -2.110 9.983 9.721 1.00 79.75 97 THR A O 1
ATOM 752 N N . GLN A 1 98 ? -2.768 7.833 9.722 1.00 82.81 98 GLN A N 1
ATOM 753 C CA . GLN A 1 98 ? -1.424 7.249 9.733 1.00 82.81 98 GLN A CA 1
ATOM 754 C C . GLN A 1 98 ? -1.280 6.148 8.679 1.00 82.81 98 GLN A C 1
ATOM 756 O O . GLN A 1 98 ? -2.141 5.273 8.555 1.00 82.81 98 GLN A O 1
ATOM 761 N N . LEU A 1 99 ? -0.167 6.171 7.945 1.00 86.19 99 LEU A N 1
ATOM 762 C CA . LEU A 1 99 ? 0.194 5.139 6.975 1.00 86.19 99 LEU A CA 1
ATOM 763 C C . LEU A 1 99 ? 1.670 4.771 7.128 1.00 86.19 99 LEU A C 1
ATOM 765 O O . LEU A 1 99 ? 2.546 5.627 6.995 1.00 86.19 99 LEU A O 1
ATOM 769 N N . ASN A 1 100 ? 1.942 3.489 7.372 1.00 88.25 100 ASN A N 1
ATOM 770 C CA . ASN A 1 100 ? 3.304 2.969 7.433 1.00 88.25 100 ASN A CA 1
ATOM 771 C C . ASN A 1 100 ? 3.678 2.38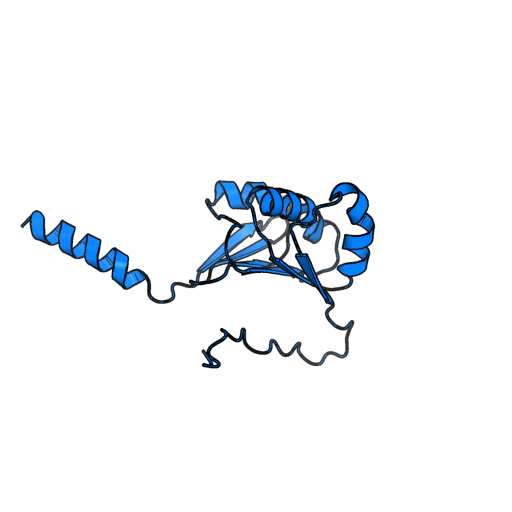6 6.072 1.00 88.25 100 ASN A C 1
ATOM 773 O O . ASN A 1 100 ? 3.010 1.480 5.578 1.00 88.25 100 ASN A O 1
ATOM 777 N N . LEU A 1 101 ? 4.753 2.890 5.478 1.00 89.00 101 LEU A N 1
ATOM 778 C CA . LEU A 1 101 ? 5.276 2.424 4.202 1.00 89.00 101 LEU A CA 1
ATOM 779 C C . LEU A 1 101 ? 6.665 1.837 4.429 1.00 89.00 101 LEU A C 1
ATOM 781 O O . LEU A 1 101 ? 7.603 2.547 4.789 1.00 89.00 101 LEU A O 1
ATOM 785 N N . THR A 1 102 ? 6.804 0.538 4.204 1.00 89.44 102 THR A N 1
ATOM 786 C CA . THR A 1 102 ? 8.060 -0.190 4.363 1.00 89.44 102 THR A CA 1
ATOM 787 C C . THR A 1 102 ? 8.549 -0.678 3.012 1.00 89.44 102 THR A C 1
ATOM 789 O O . THR A 1 102 ? 7.856 -1.418 2.318 1.00 89.44 102 THR A O 1
ATOM 792 N N . GLY A 1 103 ? 9.759 -0.289 2.628 1.00 86.38 103 GLY A N 1
ATOM 793 C CA . GLY A 1 103 ? 10.324 -0.703 1.350 1.00 86.38 103 GLY A CA 1
ATOM 794 C C . GLY A 1 103 ? 11.712 -0.141 1.099 1.00 86.38 103 GLY A C 1
ATOM 795 O O . GLY A 1 103 ? 12.211 0.721 1.827 1.00 86.38 103 GLY A O 1
ATOM 796 N N . LEU A 1 104 ? 12.345 -0.631 0.040 1.00 83.69 104 LEU A N 1
ATOM 797 C CA . LEU A 1 104 ? 13.630 -0.115 -0.422 1.00 83.69 104 LEU A CA 1
ATOM 798 C C . LEU A 1 104 ? 13.420 1.239 -1.104 1.00 83.69 104 LEU A C 1
ATOM 800 O O . LEU A 1 104 ? 12.557 1.369 -1.965 1.00 83.69 104 LEU A O 1
ATOM 804 N N . ARG A 1 105 ? 14.208 2.248 -0.712 1.00 81.44 105 ARG A N 1
ATOM 805 C CA . ARG A 1 105 ? 14.225 3.592 -1.327 1.00 81.44 105 ARG A CA 1
ATOM 806 C C . ARG A 1 105 ? 12.864 4.307 -1.432 1.00 81.44 105 ARG A C 1
ATOM 808 O O . ARG A 1 105 ? 12.720 5.245 -2.212 1.00 81.44 105 ARG A O 1
ATOM 815 N N . MET A 1 106 ? 11.893 3.953 -0.585 1.00 82.75 106 MET A N 1
ATOM 816 C CA . MET A 1 106 ? 10.544 4.543 -0.611 1.00 82.75 106 MET A CA 1
ATOM 817 C C . MET A 1 106 ? 10.548 6.070 -0.424 1.00 82.75 106 MET A C 1
ATOM 819 O O . MET A 1 106 ? 9.726 6.775 -0.999 1.00 82.75 106 MET A O 1
ATOM 823 N N . LYS A 1 107 ? 11.520 6.601 0.327 1.00 83.31 107 LYS A N 1
ATOM 824 C CA . LYS A 1 107 ? 11.713 8.049 0.498 1.00 83.31 107 LYS A CA 1
ATOM 825 C C . LYS A 1 107 ? 11.929 8.787 -0.831 1.00 83.31 107 LYS A C 1
ATOM 827 O O . LYS A 1 107 ? 11.356 9.852 -1.027 1.00 83.31 107 LYS A O 1
ATOM 832 N N . ASP A 1 108 ? 12.712 8.212 -1.746 1.00 84.62 108 ASP A N 1
ATOM 833 C CA . ASP A 1 108 ? 13.071 8.850 -3.017 1.00 84.62 108 ASP A CA 1
ATOM 834 C C . ASP A 1 108 ? 11.844 8.883 -3.934 1.00 84.62 108 ASP A C 1
ATOM 836 O O . ASP A 1 108 ? 11.548 9.899 -4.566 1.00 84.62 108 ASP A O 1
ATOM 840 N N . TYR A 1 109 ? 11.091 7.779 -3.947 1.00 84.19 109 TYR A N 1
ATOM 841 C CA . TYR A 1 109 ? 9.824 7.684 -4.660 1.00 84.19 109 TYR A CA 1
ATOM 842 C C . TYR A 1 109 ? 8.820 8.713 -4.127 1.00 84.19 109 TYR A C 1
ATOM 844 O O . TYR A 1 109 ? 8.287 9.510 -4.895 1.00 84.19 109 TYR A O 1
ATOM 852 N N . MET A 1 110 ? 8.634 8.773 -2.805 1.00 84.94 110 MET A N 1
ATOM 853 C CA . MET A 1 110 ? 7.657 9.674 -2.193 1.00 84.94 110 MET A CA 1
ATOM 854 C C . MET A 1 110 ? 8.013 11.147 -2.349 1.00 84.94 110 MET A C 1
ATOM 856 O O . MET A 1 110 ? 7.117 11.963 -2.550 1.00 84.94 110 MET A O 1
ATOM 860 N N . MET A 1 111 ? 9.301 11.499 -2.335 1.00 84.69 111 MET A N 1
ATOM 861 C CA . MET A 1 111 ? 9.723 12.854 -2.691 1.00 84.69 111 MET A CA 1
ATOM 862 C C . MET A 1 111 ? 9.412 13.173 -4.155 1.00 84.69 111 MET A C 1
ATOM 864 O O . MET A 1 111 ? 8.906 14.256 -4.441 1.00 84.69 111 MET A O 1
ATOM 868 N N . SER A 1 112 ? 9.634 12.226 -5.068 1.00 85.50 112 SER A N 1
ATOM 869 C CA . SER A 1 112 ? 9.367 12.411 -6.500 1.00 85.50 112 SER A CA 1
ATOM 870 C C . SER A 1 112 ? 7.873 12.571 -6.805 1.00 85.50 112 SER A C 1
ATOM 872 O O . SER A 1 112 ? 7.498 13.364 -7.665 1.00 85.50 112 SER A O 1
ATOM 874 N N . THR A 1 113 ? 7.002 11.868 -6.077 1.00 83.69 113 THR A N 1
ATOM 875 C CA . THR A 1 113 ? 5.541 11.943 -6.253 1.00 83.69 113 THR A CA 1
ATOM 876 C C . THR A 1 113 ? 4.857 12.953 -5.330 1.00 83.69 113 THR A C 1
ATOM 878 O O . THR A 1 113 ? 3.642 13.129 -5.413 1.00 83.69 113 THR A O 1
ATOM 881 N N . SER A 1 114 ? 5.605 13.630 -4.455 1.00 82.88 114 SER A N 1
ATOM 882 C CA . SER A 1 114 ? 5.063 14.578 -3.467 1.00 82.88 114 SER A CA 1
ATOM 883 C C . SER A 1 114 ? 4.244 15.702 -4.104 1.00 82.88 114 SER A C 1
ATOM 885 O O . SER A 1 114 ? 3.216 16.102 -3.559 1.00 82.88 114 SER A O 1
ATOM 887 N N . TYR A 1 115 ? 4.646 16.149 -5.298 1.00 84.06 115 TYR A N 1
ATOM 888 C CA . TYR A 1 115 ? 3.925 17.163 -6.064 1.00 84.06 115 TYR A CA 1
ATOM 889 C C . TYR A 1 115 ? 2.473 16.751 -6.358 1.00 84.06 115 TYR A C 1
ATOM 891 O O . TYR A 1 115 ? 1.569 17.575 -6.255 1.00 84.06 115 TYR A O 1
ATOM 899 N N . PHE A 1 116 ? 2.235 15.470 -6.663 1.00 82.50 116 PHE A N 1
ATOM 900 C CA . PHE A 1 116 ? 0.903 14.947 -6.988 1.00 82.50 116 PHE A CA 1
ATOM 901 C C . PHE A 1 116 ? 0.029 14.716 -5.755 1.00 82.50 116 PHE A C 1
ATOM 903 O O . PHE A 1 116 ? -1.193 14.810 -5.836 1.00 82.50 116 PHE A O 1
ATOM 910 N N . LEU A 1 117 ? 0.641 14.423 -4.606 1.00 81.31 117 LEU A N 1
ATOM 911 C CA . LEU A 1 117 ? -0.088 14.192 -3.358 1.00 81.31 117 LEU A CA 1
ATOM 912 C C . LEU A 1 117 ? -0.653 15.489 -2.762 1.00 81.31 117 LEU A C 1
ATOM 914 O O . LEU A 1 117 ? -1.665 15.454 -2.053 1.00 81.31 117 LEU A O 1
ATOM 918 N N . GLY A 1 118 ? -0.034 16.627 -3.088 1.00 78.19 118 GLY A N 1
ATOM 919 C CA . GLY A 1 118 ? -0.403 17.934 -2.562 1.00 78.19 118 GLY A CA 1
ATOM 920 C C . GLY A 1 118 ? -0.165 18.051 -1.053 1.00 78.19 118 GLY A C 1
ATOM 921 O O . GLY A 1 118 ? 0.394 17.165 -0.405 1.00 78.19 118 GLY A O 1
ATOM 922 N N . ASN A 1 119 ? -0.588 19.173 -0.470 1.00 76.75 119 ASN A N 1
ATOM 923 C CA . ASN A 1 119 ? -0.485 19.377 0.972 1.00 76.75 119 ASN A CA 1
ATOM 924 C C . ASN A 1 119 ? -1.679 18.726 1.687 1.00 76.75 119 ASN A C 1
ATOM 926 O O . ASN A 1 119 ? -2.801 19.231 1.610 1.00 76.75 119 ASN A O 1
ATOM 930 N N . ARG A 1 120 ? -1.438 17.615 2.389 1.00 76.75 120 ARG A N 1
ATOM 931 C CA . ARG A 1 120 ? -2.445 16.894 3.182 1.00 76.75 120 ARG A CA 1
ATOM 932 C C . ARG A 1 120 ? -2.026 16.879 4.658 1.00 76.75 120 ARG A C 1
ATOM 934 O O . ARG A 1 120 ? -1.399 15.922 5.100 1.00 76.75 120 ARG A O 1
ATOM 941 N N . PRO A 1 121 ? -2.370 17.919 5.443 1.00 71.88 121 PRO A N 1
ATOM 942 C CA . PRO A 1 121 ? -1.885 18.069 6.820 1.00 71.88 121 PRO A CA 1
ATOM 943 C C . PRO A 1 121 ? -2.455 17.026 7.794 1.00 71.88 121 PRO A C 1
ATOM 945 O O . PRO A 1 121 ? -1.898 16.816 8.866 1.00 71.88 121 PRO A O 1
ATOM 948 N N . ASN A 1 122 ? -3.557 16.369 7.423 1.00 77.75 122 ASN A N 1
ATOM 949 C CA . ASN A 1 122 ? -4.272 15.428 8.287 1.00 77.75 122 ASN A CA 1
ATOM 950 C C . ASN A 1 122 ? -3.771 13.977 8.173 1.00 77.75 122 ASN A C 1
ATOM 952 O O . ASN A 1 122 ? -4.333 13.098 8.822 1.00 77.75 122 ASN A O 1
ATOM 956 N N . MET A 1 123 ? -2.748 13.715 7.353 1.00 80.19 123 MET A N 1
ATOM 957 C CA . MET A 1 123 ? -2.192 12.379 7.144 1.00 80.19 123 MET A CA 1
ATOM 958 C C . MET A 1 123 ? -0.681 12.388 7.374 1.00 80.19 123 MET A C 1
ATOM 960 O O . MET A 1 123 ? 0.049 13.122 6.710 1.00 80.19 123 MET A O 1
ATOM 964 N N . SER A 1 124 ? -0.203 11.539 8.283 1.00 82.88 124 SER A N 1
ATOM 965 C CA . SER A 1 124 ? 1.221 11.300 8.498 1.00 82.88 124 SER A CA 1
ATOM 966 C C . SER A 1 124 ? 1.674 10.015 7.799 1.00 82.88 124 SER A C 1
ATOM 968 O O . SER A 1 124 ? 1.081 8.944 7.947 1.00 82.88 124 SER A O 1
ATOM 970 N N . LEU A 1 125 ? 2.748 10.134 7.016 1.00 85.56 125 LEU A N 1
ATOM 971 C CA . LEU A 1 125 ? 3.397 9.015 6.337 1.00 85.56 125 LEU A CA 1
ATOM 972 C C . LEU A 1 125 ? 4.660 8.629 7.108 1.00 85.56 125 LEU A C 1
ATOM 974 O O . LEU A 1 125 ? 5.585 9.433 7.226 1.00 85.56 125 LEU A O 1
ATOM 978 N N . ASN A 1 126 ? 4.714 7.400 7.615 1.00 86.81 126 ASN A N 1
ATOM 979 C CA . ASN A 1 126 ? 5.907 6.848 8.245 1.00 86.81 126 ASN A CA 1
ATOM 980 C C . ASN A 1 126 ? 6.664 5.983 7.231 1.00 86.81 126 ASN A C 1
ATOM 982 O O . ASN A 1 126 ? 6.175 4.939 6.798 1.00 86.81 126 ASN A O 1
ATOM 986 N N . LEU A 1 127 ? 7.849 6.441 6.833 1.00 85.19 127 LEU A N 1
ATOM 987 C CA . LEU A 1 127 ? 8.681 5.796 5.824 1.00 85.19 127 LEU A CA 1
ATOM 988 C C . LEU A 1 127 ? 9.763 4.955 6.506 1.00 85.19 127 LEU A C 1
ATOM 990 O O . LEU A 1 127 ? 10.734 5.488 7.040 1.00 85.19 127 LEU A O 1
ATOM 994 N N . ILE A 1 128 ? 9.624 3.635 6.433 1.00 85.06 128 ILE A N 1
ATOM 995 C CA . ILE A 1 128 ? 10.595 2.680 6.967 1.00 85.06 128 ILE A CA 1
ATOM 996 C C . ILE A 1 128 ? 11.440 2.168 5.800 1.00 85.06 128 ILE A C 1
ATOM 998 O O . ILE A 1 128 ? 11.009 1.322 5.013 1.00 85.06 128 ILE A O 1
ATOM 1002 N N . SER A 1 129 ? 12.655 2.696 5.668 1.00 78.06 129 SER A N 1
ATOM 1003 C CA . SER A 1 129 ? 13.619 2.191 4.691 1.00 78.06 129 SER A CA 1
ATOM 1004 C C . SER A 1 129 ? 14.254 0.899 5.190 1.00 78.06 129 SER A C 1
ATOM 1006 O O . SER A 1 129 ? 14.864 0.884 6.260 1.00 78.06 129 SER A O 1
ATOM 1008 N N . LEU A 1 130 ? 14.165 -0.162 4.391 1.00 74.12 130 LEU A N 1
ATOM 1009 C CA . LEU A 1 130 ? 14.931 -1.381 4.643 1.00 74.12 130 LEU A CA 1
ATOM 1010 C C . LEU A 1 130 ? 16.409 -1.147 4.273 1.00 74.12 130 LEU A C 1
ATOM 1012 O O . LEU A 1 130 ? 16.672 -0.497 3.256 1.00 74.12 130 LEU A O 1
ATOM 1016 N N . PRO A 1 131 ? 17.374 -1.637 5.074 1.00 66.00 131 PRO A N 1
ATOM 1017 C CA . PRO A 1 131 ? 18.789 -1.506 4.749 1.00 66.00 131 PRO A CA 1
ATOM 1018 C C . PRO A 1 131 ? 19.097 -2.251 3.445 1.00 66.00 131 PRO A C 1
ATOM 1020 O O . PRO A 1 131 ? 18.708 -3.407 3.269 1.00 66.00 131 PRO A O 1
ATOM 1023 N N . GLU A 1 132 ? 19.805 -1.591 2.527 1.00 60.34 132 GLU A N 1
ATOM 1024 C CA . GLU A 1 132 ? 20.314 -2.193 1.292 1.00 60.34 132 GLU A CA 1
ATOM 1025 C C . GLU A 1 132 ? 21.450 -3.167 1.637 1.00 60.34 132 GLU A C 1
ATOM 1027 O O . GLU A 1 132 ? 22.623 -2.836 1.556 1.00 60.34 132 GLU A O 1
ATOM 1032 N N . GLY A 1 133 ? 21.085 -4.361 2.105 1.00 54.28 133 GLY A N 1
ATOM 1033 C CA . GLY A 1 133 ? 21.954 -5.529 2.212 1.00 54.28 133 GLY A CA 1
ATOM 1034 C C . GLY A 1 133 ? 23.268 -5.348 2.982 1.00 54.28 133 GLY A C 1
ATOM 1035 O O . GLY A 1 133 ? 24.325 -5.189 2.387 1.00 54.28 133 GLY A O 1
ATOM 1036 N N . ASN A 1 134 ? 23.246 -5.684 4.269 1.00 36.09 134 ASN A N 1
ATOM 1037 C CA . ASN A 1 134 ? 23.880 -6.955 4.612 1.00 36.09 134 ASN A CA 1
ATOM 1038 C C . ASN A 1 134 ? 22.747 -7.974 4.743 1.00 36.09 134 ASN A C 1
ATOM 1040 O O . ASN A 1 134 ? 21.679 -7.636 5.245 1.00 36.09 134 ASN A O 1
ATOM 1044 N N . ARG A 1 135 ? 22.945 -9.198 4.241 1.00 49.28 135 ARG 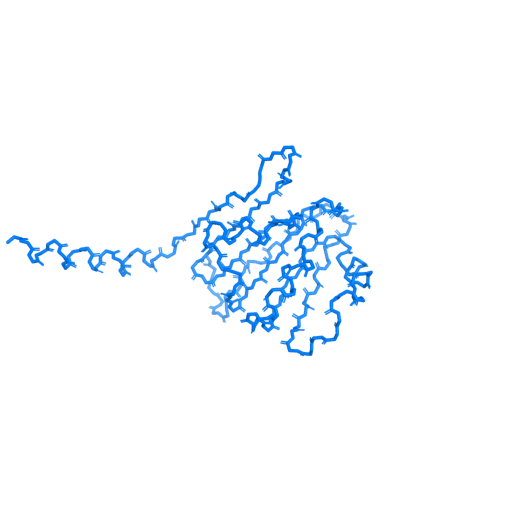A N 1
ATOM 1045 C CA . ARG A 1 135 ? 21.972 -10.310 4.253 1.00 49.28 135 ARG A CA 1
ATOM 1046 C C . ARG A 1 135 ? 21.697 -10.845 5.669 1.00 49.28 135 ARG A C 1
ATOM 1048 O O . ARG A 1 135 ? 21.617 -12.051 5.873 1.00 49.28 135 ARG A O 1
ATOM 1055 N N . GLU A 1 136 ? 21.603 -9.978 6.661 1.00 44.84 136 GLU A N 1
ATOM 1056 C CA . GLU A 1 136 ? 21.070 -10.345 7.957 1.00 44.84 136 GLU A CA 1
ATOM 1057 C C . GLU A 1 136 ? 19.565 -10.190 7.849 1.00 44.84 136 GLU A C 1
ATOM 1059 O O . GLU A 1 136 ? 19.060 -9.107 7.553 1.00 44.84 136 GLU A O 1
ATOM 1064 N N . ASN A 1 137 ? 18.878 -11.326 7.975 1.00 38.56 137 ASN A N 1
ATOM 1065 C CA . ASN A 1 137 ? 17.428 -11.439 7.940 1.00 38.56 137 ASN A CA 1
ATOM 1066 C C . ASN A 1 137 ? 16.798 -10.204 8.588 1.00 38.56 137 ASN A C 1
ATOM 1068 O O . ASN A 1 137 ? 17.154 -9.919 9.739 1.00 38.56 137 ASN A O 1
ATOM 1072 N N . PRO A 1 138 ? 15.893 -9.477 7.903 1.00 43.72 138 PRO A N 1
ATOM 1073 C CA . PRO A 1 138 ? 15.147 -8.432 8.573 1.00 43.72 138 PRO A CA 1
ATOM 1074 C C . PRO A 1 138 ? 14.504 -9.090 9.789 1.00 43.72 138 PRO A C 1
ATOM 1076 O O . PRO A 1 138 ? 13.685 -10.004 9.658 1.00 43.72 138 PRO A O 1
ATOM 1079 N N . LYS A 1 139 ? 14.950 -8.692 10.983 1.00 36.38 139 LYS A N 1
ATOM 1080 C CA . LYS A 1 139 ? 14.233 -9.011 12.203 1.00 36.38 139 LYS A CA 1
ATOM 1081 C C . LYS A 1 139 ? 12.929 -8.253 12.052 1.00 36.38 139 LYS A C 1
ATOM 1083 O O . LYS A 1 139 ? 12.877 -7.044 12.247 1.00 36.38 139 LYS A O 1
ATOM 1088 N N . PHE A 1 140 ? 11.901 -8.957 11.597 1.00 41.34 140 PHE A N 1
ATOM 1089 C CA . PHE A 1 140 ? 10.541 -8.551 11.870 1.00 41.34 140 PHE A CA 1
ATOM 1090 C C . PHE A 1 140 ? 10.426 -8.653 13.385 1.00 41.34 140 PHE A C 1
ATOM 1092 O O . PHE A 1 140 ? 10.115 -9.714 13.924 1.00 41.34 140 PHE A O 1
ATOM 1099 N N . ASP A 1 141 ? 10.811 -7.582 14.078 1.00 40.16 141 ASP A N 1
ATOM 1100 C CA . ASP A 1 141 ? 10.437 -7.419 15.467 1.00 40.16 141 ASP A CA 1
ATOM 1101 C C . ASP A 1 141 ? 8.921 -7.558 15.465 1.00 40.16 141 ASP A C 1
ATOM 1103 O O . ASP A 1 141 ? 8.222 -6.850 14.734 1.00 40.16 141 ASP A O 1
ATOM 1107 N N . ASN A 1 142 ? 8.462 -8.615 16.143 1.00 34.56 142 ASN A N 1
ATOM 1108 C CA . ASN A 1 142 ? 7.072 -9.046 16.177 1.00 34.56 142 ASN A CA 1
ATOM 1109 C C . ASN A 1 142 ? 6.177 -7.814 16.243 1.00 34.56 142 ASN A C 1
ATOM 1111 O O . ASN A 1 142 ? 6.481 -6.925 17.035 1.00 34.56 142 ASN A O 1
ATOM 1115 N N . PHE A 1 143 ? 5.105 -7.765 15.446 1.00 39.34 143 PHE A N 1
ATOM 1116 C CA . PHE A 1 143 ? 4.085 -6.724 15.547 1.00 39.34 143 PHE A CA 1
ATOM 1117 C C . PHE A 1 143 ? 3.652 -6.611 17.014 1.00 39.34 143 PHE A C 1
ATOM 1119 O O . PHE A 1 143 ? 2.831 -7.393 17.496 1.00 39.34 143 PHE A O 1
ATOM 1126 N N . THR A 1 144 ? 4.255 -5.687 17.760 1.00 29.80 144 THR A N 1
ATOM 1127 C CA . THR A 1 144 ? 3.924 -5.481 19.158 1.00 29.80 144 THR A CA 1
ATOM 1128 C C . THR A 1 144 ? 2.614 -4.735 19.147 1.00 29.80 144 THR A C 1
ATOM 1130 O O . THR A 1 144 ? 2.564 -3.529 18.923 1.00 29.80 144 THR A O 1
ATOM 1133 N N . THR A 1 145 ? 1.538 -5.484 19.376 1.00 35.62 145 THR A N 1
ATOM 1134 C CA . THR A 1 145 ? 0.351 -4.909 20.001 1.00 35.62 145 THR A CA 1
ATOM 1135 C C . THR A 1 145 ? 0.829 -4.203 21.275 1.00 35.62 145 THR A C 1
ATOM 1137 O O . THR A 1 145 ? 1.701 -4.741 21.962 1.00 35.62 145 THR A O 1
ATOM 1140 N N . GLU A 1 146 ? 0.281 -3.028 21.588 1.00 43.91 146 GLU A N 1
ATOM 1141 C CA . GLU A 1 146 ? 0.661 -2.180 22.737 1.00 43.91 146 GLU A CA 1
ATOM 1142 C C . GLU A 1 146 ? 0.620 -2.889 24.115 1.00 43.91 146 GLU A C 1
ATOM 1144 O O . GLU A 1 146 ? 1.060 -2.319 25.106 1.00 43.91 146 GLU A O 1
ATOM 1149 N N . ASP A 1 147 ? 0.208 -4.159 24.176 1.00 34.22 147 ASP A N 1
ATOM 1150 C CA . ASP A 1 147 ? 0.126 -4.982 25.387 1.00 34.22 147 ASP A CA 1
ATOM 1151 C C . ASP A 1 147 ? 1.216 -6.071 25.506 1.00 34.22 147 ASP A C 1
ATOM 1153 O O . ASP A 1 147 ? 1.076 -7.012 26.289 1.00 34.22 147 ASP A O 1
ATOM 1157 N N . GLY A 1 148 ? 2.307 -5.999 24.733 1.00 33.25 148 GLY A N 1
ATOM 1158 C CA . GLY A 1 148 ? 3.546 -6.750 25.016 1.00 33.25 148 GLY A CA 1
ATOM 1159 C C . GLY A 1 148 ? 3.436 -8.285 25.066 1.00 33.25 148 GLY A C 1
ATOM 1160 O O . GLY A 1 148 ? 4.349 -8.951 25.555 1.00 33.25 148 GLY A O 1
ATOM 1161 N N . THR A 1 149 ? 2.351 -8.871 24.558 1.00 25.98 149 THR A N 1
ATOM 1162 C CA . THR A 1 149 ? 2.132 -10.322 24.583 1.00 25.98 149 THR A CA 1
ATOM 1163 C C . THR A 1 149 ? 2.427 -10.908 23.203 1.00 25.98 149 THR A C 1
ATOM 1165 O O . THR A 1 149 ? 1.807 -10.525 22.213 1.00 25.98 149 THR A O 1
ATOM 1168 N N . ARG A 1 150 ? 3.416 -11.809 23.141 1.00 28.08 150 ARG A N 1
ATOM 1169 C CA . ARG A 1 150 ? 3.874 -12.488 21.916 1.00 28.08 150 ARG A CA 1
ATOM 1170 C C . ARG A 1 150 ? 2.815 -13.505 21.468 1.00 28.08 150 ARG A C 1
ATOM 1172 O O . ARG A 1 150 ? 2.427 -14.347 22.275 1.00 28.08 150 ARG A O 1
ATOM 1179 N N . VAL A 1 151 ? 2.395 -13.431 20.206 1.00 31.80 151 VAL A N 1
ATOM 1180 C CA . VAL A 1 151 ? 1.736 -14.523 19.462 1.00 31.80 151 VAL A CA 1
ATOM 1181 C C . VAL A 1 151 ? 2.718 -15.109 18.466 1.00 31.80 151 VAL A C 1
ATOM 1183 O O . VAL A 1 151 ? 3.477 -14.308 17.875 1.00 31.80 151 VAL A O 1
#

Organism: NCBI:txid3032

InterPro domains:
  IPR027794 tRNase Z endonuclease [PF13691] (30-83)
  IPR036866 Ribonuclease Z/Hydroxyacylglutathione hydrolase-like [G3DSA:3.60.15.10] (22-150)
  IPR036866 Ribonuclease Z/Hydroxyacylglutathione hydrolase-like [SSF56281] (23-65)
  IPR047151 Zinc phosphodiesterase ELAC protein 2-like [PTHR12553] (22-123)

Secondary structure (DSSP, 8-state):
-HHHHHHHHHHHHHHTTS---EEEEEE-SSSS--EEEEE-SS-EEEE---TTHHHHHHHTT----SS-EEEE-S---HHHHTHHHHHHHHHHHTT--EEEEEETTHHHHHHHHHHHH---TT-EEEEEEPPS-------------TT----

Foldseek 3Di:
DVVVVVVVVVVVVVVVLPWPWDKDFLDDDPVAPTKIWIDTSAEIEIEFFFPCSVVSCVVVVHDCDDQEYEYEYPDDDNRRCVRVLVVLLVCLVVQHQEYEYEEAPVVVVCVVCVVVSPDRPRHDYHYHHDDPDPPPPPPPVDPDDVPRDHD

pLDDT: mean 72.41, std 18.96, range [25.98, 90.75]

Radius of gyration: 18.2 Å; chains: 1; bounding box: 61×45×42 Å

Sequence (151 aa):
LFLWCTLAMSNTHSLLQSAANYVTVLGCGPESPPALCVTTSKDRILINCPEGTQRLMTENKLKLTNKASSFFFTQNNWEYITGITDCILKMSEEGQTQLNLTGLRMKDYMMSTSYFLGNRPNMSLNLISLPEGNRENPKFDNFTTEDGTRV